Protein AF-A0A016TX96-F1 (afdb_monomer_lite)

Radius of gyration: 22.24 Å; chains: 1; bounding box: 61×43×54 Å

Secondary structure (DSSP, 8-state):
--SSHHHHHHHHHHHHHHHHHHHHHH--S-HHHHHHHHHHHHHHHHHHHHHHHHHHHHHS-HHHHHHHHHHHHHHHHHHHHHHHHHHHHHHHHHTTS-SS--SSGGG--S-SPP---TTSTTSGGGSSS--

Sequence (131 aa):
MNRYGRRIVVASSHLAAAVIFFGLIFSPEDAGVRTALWALGKFAISCSFMSIYVYASEIFPTNIRNLSIGFCEMMSRVGGILAPYVVVLVSLTLRQNTPLQKKNTCCYRISGPPCRFSTTLKIHDNIQNFG

InterPro domains:
  IPR020846 Major facilitator superfamily domain [PS50850] (1-131)
  IPR036259 MFS transporter superfamily [G3DSA:1.20.1250.20] (1-108)
  IPR036259 MFS transporter superfamily [SSF103473] (2-90)

pLDDT: mean 74.13, std 19.13, range [36.66, 95.12]

Structure (mmCIF, N/CA/C/O backbone):
data_AF-A0A016TX96-F1
#
_entry.id   AF-A0A016TX96-F1
#
loop_
_atom_site.group_PDB
_atom_site.id
_atom_site.type_symbol
_atom_site.label_atom_id
_atom_site.label_alt_id
_atom_site.label_comp_id
_atom_site.label_asym_id
_atom_site.label_entity_id
_atom_site.label_seq_id
_atom_site.pdbx_PDB_ins_code
_atom_site.Cartn_x
_atom_site.Cartn_y
_atom_site.Cartn_z
_atom_site.occupancy
_atom_site.B_iso_or_equiv
_atom_site.auth_seq_id
_atom_site.auth_comp_id
_atom_site.auth_asym_id
_atom_site.auth_atom_id
_atom_site.pdbx_PDB_model_num
ATOM 1 N N . MET A 1 1 ? -18.441 19.795 17.788 1.00 40.94 1 MET A N 1
ATOM 2 C CA . MET A 1 1 ? -17.600 20.286 16.673 1.00 40.94 1 MET A CA 1
ATOM 3 C C . MET A 1 1 ? -16.604 19.262 16.095 1.00 40.94 1 MET A C 1
ATOM 5 O O . MET A 1 1 ? -15.793 19.661 15.284 1.00 40.94 1 MET A O 1
ATOM 9 N N . ASN A 1 2 ? -16.681 17.952 16.408 1.00 49.22 2 ASN A N 1
ATOM 10 C CA . ASN A 1 2 ? -15.630 16.970 16.058 1.00 49.22 2 ASN A CA 1
ATOM 11 C C . ASN A 1 2 ? -16.169 15.585 15.615 1.00 49.22 2 ASN A C 1
ATOM 13 O O . ASN A 1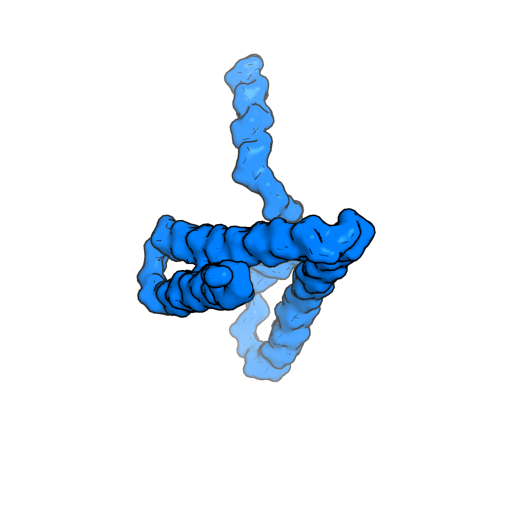 2 ? -15.664 14.560 16.059 1.00 49.22 2 ASN A O 1
ATOM 17 N N . ARG A 1 3 ? -17.213 15.504 14.773 1.00 54.47 3 ARG A N 1
ATOM 18 C CA . ARG A 1 3 ? -17.699 14.196 14.255 1.00 54.47 3 ARG A CA 1
ATOM 19 C C . ARG A 1 3 ? -17.232 13.851 12.838 1.00 54.47 3 ARG A C 1
ATOM 21 O O . ARG A 1 3 ? -17.121 12.674 12.518 1.00 54.47 3 ARG A O 1
ATOM 28 N N . TYR A 1 4 ? -16.900 14.850 12.019 1.00 55.09 4 TYR A N 1
ATOM 29 C CA . TYR A 1 4 ? -16.599 14.651 10.594 1.00 55.09 4 TYR A CA 1
ATOM 30 C C . TYR A 1 4 ? -15.102 14.642 10.242 1.00 55.09 4 TYR A C 1
ATOM 32 O O . TYR A 1 4 ? -14.736 14.135 9.188 1.00 55.09 4 TYR A O 1
ATOM 40 N N . GLY A 1 5 ? -14.214 15.093 11.137 1.00 64.88 5 GLY A N 1
ATOM 41 C CA . GLY A 1 5 ? -12.772 15.152 10.854 1.00 64.88 5 GLY A CA 1
ATOM 42 C C . GLY A 1 5 ? -12.087 13.785 10.721 1.00 64.88 5 GLY A C 1
ATOM 43 O O . GLY A 1 5 ? -11.160 13.633 9.935 1.00 64.88 5 GLY A O 1
ATOM 44 N N . ARG A 1 6 ? -12.551 12.750 11.436 1.00 70.38 6 ARG A N 1
ATOM 45 C CA . ARG A 1 6 ? -11.803 11.479 11.546 1.00 70.38 6 ARG A CA 1
ATOM 46 C C . ARG A 1 6 ? -11.827 10.638 10.264 1.00 70.38 6 ARG A C 1
ATOM 48 O O . ARG A 1 6 ? -10.819 10.040 9.909 1.00 70.38 6 ARG A O 1
ATOM 55 N N . ARG A 1 7 ? -12.943 10.655 9.522 1.00 76.12 7 ARG A N 1
ATOM 56 C CA . ARG A 1 7 ? -13.050 10.005 8.200 1.00 76.12 7 ARG A CA 1
ATOM 57 C C . ARG A 1 7 ? -12.240 10.743 7.131 1.00 76.12 7 ARG A C 1
ATOM 59 O O . ARG A 1 7 ? -11.688 10.103 6.245 1.00 76.12 7 ARG A O 1
ATOM 66 N N . ILE A 1 8 ? -12.126 12.068 7.254 1.00 79.75 8 ILE A N 1
ATOM 67 C CA . ILE A 1 8 ? -11.357 12.907 6.327 1.00 79.75 8 ILE A CA 1
ATOM 68 C C . ILE A 1 8 ? -9.859 12.607 6.438 1.00 79.75 8 ILE A C 1
ATOM 70 O O . ILE A 1 8 ? -9.203 12.550 5.411 1.00 79.75 8 ILE A O 1
ATOM 74 N N . VAL A 1 9 ? -9.330 12.329 7.637 1.00 84.75 9 VAL A N 1
ATOM 75 C CA . VAL A 1 9 ? -7.911 11.948 7.823 1.00 84.75 9 VAL A CA 1
ATOM 76 C C . VAL A 1 9 ? -7.577 10.613 7.139 1.00 84.75 9 VAL A C 1
ATOM 78 O O . VAL A 1 9 ? -6.525 10.456 6.519 1.00 84.75 9 VAL A O 1
ATOM 81 N N . VAL A 1 10 ? -8.489 9.642 7.207 1.00 87.00 10 VAL A N 1
ATOM 82 C CA . VAL A 1 10 ? -8.322 8.345 6.529 1.00 87.00 10 VAL A CA 1
ATOM 83 C C . VAL A 1 10 ? -8.437 8.503 5.010 1.00 87.00 10 VAL A C 1
ATOM 85 O O . VAL A 1 10 ? -7.632 7.953 4.262 1.00 87.00 10 VAL A O 1
ATOM 88 N N . ALA A 1 11 ? -9.404 9.297 4.544 1.00 88.94 11 ALA A N 1
ATOM 89 C CA . ALA A 1 11 ? -9.574 9.574 3.121 1.00 88.94 11 ALA A CA 1
ATOM 90 C C . ALA A 1 11 ? -8.387 10.362 2.542 1.00 88.94 11 ALA A C 1
ATOM 92 O O . ALA A 1 11 ? -7.879 10.011 1.480 1.00 88.94 11 ALA A O 1
ATOM 93 N N . SER A 1 12 ? -7.898 11.386 3.246 1.00 90.31 12 SER A N 1
ATOM 94 C CA . SER A 1 12 ? -6.780 12.213 2.786 1.00 90.31 12 SER A CA 1
ATOM 95 C C . SER A 1 12 ? -5.472 11.429 2.724 1.00 90.31 12 SER A C 1
ATOM 97 O O . SER A 1 12 ? -4.721 11.589 1.766 1.00 90.31 12 SER A O 1
ATOM 99 N N . SER A 1 13 ? -5.217 10.535 3.683 1.00 89.31 13 SER A N 1
ATOM 100 C CA . SER A 1 13 ? -4.030 9.669 3.660 1.00 89.31 13 SER A CA 1
ATOM 101 C C . SER A 1 13 ? -4.064 8.653 2.513 1.00 89.31 13 SER A C 1
ATOM 103 O O . SER A 1 13 ? -3.032 8.422 1.884 1.00 89.31 13 SER A O 1
ATOM 105 N N . HIS A 1 14 ? -5.237 8.111 2.165 1.00 90.00 14 HIS A N 1
ATOM 106 C CA . HIS A 1 14 ? -5.390 7.261 0.978 1.00 90.00 14 HIS A CA 1
ATOM 107 C C . HIS A 1 14 ? -5.225 8.036 -0.331 1.00 90.00 14 HIS A C 1
ATOM 109 O O . HIS A 1 14 ? -4.567 7.544 -1.247 1.00 90.00 14 HIS A O 1
ATOM 115 N N . LEU A 1 15 ? -5.772 9.251 -0.420 1.00 94.06 15 LEU A N 1
ATOM 116 C CA . LEU A 1 15 ? -5.575 10.113 -1.588 1.00 94.06 15 LEU A CA 1
ATOM 117 C C . LEU A 1 15 ? -4.101 10.498 -1.750 1.00 94.06 15 LEU A C 1
ATOM 119 O O . LEU A 1 15 ? -3.567 10.406 -2.851 1.00 94.06 15 LEU A O 1
ATOM 123 N N . ALA A 1 16 ? -3.415 10.845 -0.659 1.00 92.44 16 ALA A N 1
ATOM 124 C CA . ALA A 1 16 ? -1.981 11.119 -0.680 1.00 92.44 16 ALA A CA 1
ATOM 125 C C . ALA A 1 16 ? -1.175 9.892 -1.137 1.00 92.44 16 ALA A C 1
ATOM 127 O O . ALA A 1 16 ? -0.302 10.019 -1.993 1.00 92.44 16 ALA A O 1
ATOM 128 N N . ALA A 1 17 ? -1.502 8.695 -0.636 1.00 93.25 17 ALA A N 1
ATOM 129 C CA . ALA A 1 17 ? -0.877 7.456 -1.096 1.00 93.25 17 ALA A CA 1
ATOM 130 C C . ALA A 1 17 ? -1.115 7.226 -2.599 1.00 93.25 17 ALA A C 1
ATOM 132 O O . ALA A 1 17 ? -0.165 6.933 -3.324 1.00 93.25 17 ALA A O 1
ATOM 133 N N . ALA A 1 18 ? -2.347 7.413 -3.082 1.00 93.56 18 ALA A N 1
ATOM 134 C CA . ALA A 1 18 ? -2.684 7.273 -4.498 1.00 93.56 18 ALA A CA 1
ATOM 135 C C . ALA A 1 18 ? -1.870 8.231 -5.378 1.00 93.56 18 ALA A C 1
ATOM 137 O O . ALA A 1 18 ? -1.330 7.807 -6.396 1.00 93.56 18 ALA A O 1
ATOM 138 N N . VAL A 1 19 ? -1.707 9.489 -4.958 1.00 93.69 19 VAL A N 1
ATOM 139 C CA . VAL A 1 19 ? -0.885 10.478 -5.673 1.00 93.69 19 VAL A CA 1
ATOM 140 C C . VAL A 1 19 ? 0.591 10.064 -5.704 1.00 93.69 19 VAL A C 1
ATOM 142 O O . VAL A 1 19 ? 1.218 10.145 -6.758 1.00 93.69 19 VAL A O 1
ATOM 145 N N . ILE A 1 20 ? 1.143 9.559 -4.595 1.00 91.69 20 ILE A N 1
ATOM 146 C CA . ILE A 1 20 ? 2.538 9.084 -4.534 1.00 91.69 20 ILE A CA 1
ATOM 147 C C . ILE A 1 20 ? 2.755 7.879 -5.464 1.00 91.69 20 ILE A C 1
ATOM 149 O O . ILE A 1 20 ? 3.737 7.841 -6.208 1.00 91.69 20 ILE A O 1
ATOM 153 N N . PHE A 1 21 ? 1.836 6.907 -5.467 1.00 90.19 21 PHE A N 1
ATOM 154 C CA . PHE A 1 21 ? 1.917 5.750 -6.368 1.00 90.19 21 PHE A CA 1
ATOM 155 C C . PHE A 1 21 ? 1.689 6.122 -7.832 1.00 90.19 21 PHE A C 1
ATOM 157 O O . PHE A 1 21 ? 2.326 5.545 -8.710 1.00 90.19 21 PHE A O 1
ATOM 164 N N . PHE A 1 22 ? 0.833 7.103 -8.109 1.00 92.69 22 PHE A N 1
ATOM 165 C CA . PHE A 1 22 ? 0.669 7.629 -9.458 1.00 92.69 22 PHE A CA 1
ATOM 166 C C . PHE A 1 22 ? 1.953 8.320 -9.938 1.00 92.69 22 PHE A C 1
ATOM 168 O O . PHE A 1 22 ? 2.394 8.091 -11.061 1.00 92.69 22 PHE A O 1
ATOM 175 N N . GLY A 1 23 ? 2.627 9.070 -9.060 1.00 87.44 23 GLY A N 1
ATOM 176 C CA . GLY A 1 23 ? 3.937 9.665 -9.337 1.00 87.44 23 GLY A CA 1
ATOM 177 C C . GLY A 1 23 ? 5.042 8.639 -9.620 1.00 87.44 23 GLY A C 1
ATOM 178 O O . GLY A 1 23 ? 5.914 8.899 -10.445 1.00 87.44 23 GLY A O 1
ATOM 179 N N . LEU A 1 24 ? 4.980 7.443 -9.019 1.00 87.19 24 LEU A N 1
ATOM 180 C CA . LEU A 1 24 ? 5.925 6.354 -9.3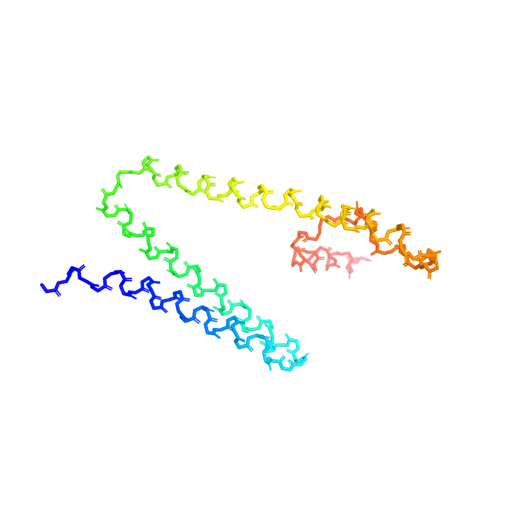11 1.00 87.19 24 LEU A CA 1
ATOM 181 C C . LEU A 1 24 ? 5.870 5.869 -10.767 1.00 87.19 24 LEU A C 1
ATOM 183 O O . LEU A 1 24 ? 6.882 5.375 -11.258 1.00 87.19 24 LEU A O 1
ATOM 187 N N . ILE A 1 25 ? 4.731 6.013 -11.456 1.00 87.88 25 ILE A N 1
ATOM 188 C CA . ILE A 1 25 ? 4.586 5.634 -12.873 1.00 87.88 25 ILE A CA 1
ATOM 189 C C . ILE A 1 25 ? 5.378 6.587 -13.779 1.00 87.88 25 ILE A C 1
ATOM 191 O O . ILE A 1 25 ? 5.918 6.160 -14.795 1.00 87.88 25 ILE A O 1
ATOM 195 N N . PHE A 1 26 ? 5.479 7.863 -13.398 1.00 85.88 26 PHE A N 1
ATOM 196 C CA . PHE A 1 26 ? 6.170 8.899 -14.170 1.00 85.88 26 PHE A CA 1
ATOM 197 C C . PHE A 1 26 ? 7.648 9.078 -13.785 1.00 85.88 26 PHE A C 1
ATOM 199 O O . PHE A 1 26 ? 8.349 9.860 -14.423 1.00 85.88 26 PHE A O 1
ATOM 206 N N . SER A 1 27 ? 8.135 8.395 -12.741 1.00 81.50 27 SER A N 1
ATOM 207 C CA . SER A 1 27 ? 9.488 8.621 -12.219 1.00 81.50 27 SER A CA 1
ATOM 208 C C . SER A 1 27 ? 10.568 7.983 -13.111 1.00 81.50 27 SER A C 1
ATOM 210 O O . SER A 1 27 ? 10.470 6.787 -13.399 1.00 81.50 27 SER A O 1
ATOM 212 N N . PRO A 1 28 ? 11.638 8.724 -13.474 1.00 73.31 28 PRO A N 1
ATOM 213 C CA . PRO A 1 28 ? 12.786 8.186 -14.208 1.00 73.31 28 PRO A CA 1
ATOM 214 C C . PRO A 1 28 ? 13.608 7.187 -13.370 1.00 73.31 28 PRO A C 1
ATOM 216 O O . PRO A 1 28 ? 13.383 7.016 -12.170 1.00 73.31 28 PRO A O 1
ATOM 219 N N . GLU A 1 29 ? 14.541 6.496 -14.036 1.00 74.94 29 GLU A N 1
ATOM 220 C CA . GLU A 1 29 ? 15.227 5.252 -13.628 1.00 74.94 29 GLU A CA 1
ATOM 221 C C . GLU A 1 29 ? 16.130 5.338 -12.376 1.00 74.94 29 GLU A C 1
ATOM 223 O O . GLU A 1 29 ? 16.786 4.361 -12.012 1.00 74.94 29 GLU A O 1
ATOM 228 N N . ASP A 1 30 ? 16.120 6.462 -11.661 1.00 83.56 30 ASP A N 1
ATOM 229 C CA . ASP A 1 30 ? 16.897 6.662 -10.442 1.00 83.56 30 ASP A CA 1
ATOM 230 C C . ASP A 1 30 ? 16.414 5.731 -9.321 1.00 83.56 30 ASP A C 1
ATOM 232 O O . ASP A 1 30 ? 15.372 5.933 -8.683 1.00 83.56 30 ASP A O 1
ATOM 236 N N . ALA A 1 31 ? 17.207 4.692 -9.049 1.00 82.12 31 ALA A N 1
ATOM 237 C CA . ALA A 1 31 ? 16.889 3.663 -8.060 1.00 82.12 31 ALA A CA 1
ATOM 238 C C . ALA A 1 31 ? 16.636 4.241 -6.654 1.00 82.12 31 ALA A C 1
ATOM 240 O O . ALA A 1 31 ? 15.756 3.759 -5.933 1.00 82.12 31 ALA A O 1
ATOM 241 N N . GLY A 1 32 ? 17.365 5.298 -6.273 1.00 87.69 32 GLY A N 1
ATOM 242 C CA . GLY A 1 32 ? 17.192 5.976 -4.985 1.00 87.69 32 GLY A CA 1
ATOM 243 C C . GLY A 1 32 ? 15.830 6.660 -4.859 1.00 87.69 32 GLY A C 1
ATOM 244 O O . GLY A 1 32 ? 15.124 6.460 -3.870 1.00 87.69 32 GLY A O 1
ATOM 245 N N . VAL A 1 33 ? 15.421 7.399 -5.893 1.00 85.44 33 VAL A N 1
ATOM 246 C CA . VAL A 1 33 ? 14.154 8.146 -5.921 1.00 85.44 33 VAL A CA 1
ATOM 247 C C . VAL A 1 33 ? 12.969 7.184 -5.942 1.00 85.44 33 VAL A C 1
ATOM 249 O O . VAL A 1 33 ? 12.050 7.314 -5.133 1.00 85.44 33 VAL A O 1
ATOM 252 N N . ARG A 1 34 ? 13.025 6.142 -6.779 1.00 86.31 34 ARG A N 1
ATOM 253 C CA . ARG A 1 34 ? 11.971 5.115 -6.855 1.00 86.31 34 ARG A CA 1
ATOM 254 C C . ARG A 1 34 ? 11.780 4.385 -5.525 1.00 86.31 34 ARG A C 1
ATOM 256 O O . ARG A 1 34 ? 10.645 4.174 -5.097 1.00 86.31 34 ARG A O 1
ATOM 263 N N . THR A 1 35 ? 12.873 4.039 -4.846 1.00 89.38 35 THR A N 1
ATOM 264 C CA . THR A 1 35 ? 12.812 3.369 -3.537 1.00 89.38 35 THR A CA 1
ATOM 265 C C . THR A 1 35 ? 12.244 4.294 -2.462 1.00 89.38 35 THR A C 1
ATOM 267 O O . THR A 1 35 ? 11.402 3.865 -1.671 1.00 89.38 35 THR A O 1
ATOM 270 N N . ALA A 1 36 ? 12.645 5.569 -2.455 1.00 90.00 36 ALA A N 1
ATOM 271 C CA . ALA A 1 36 ? 12.136 6.562 -1.514 1.00 90.00 36 ALA A CA 1
ATOM 272 C C . ALA A 1 36 ? 10.630 6.818 -1.700 1.00 90.00 36 ALA A C 1
ATOM 274 O O . ALA A 1 36 ? 9.880 6.771 -0.724 1.00 90.00 36 ALA A O 1
ATOM 275 N N . LEU A 1 37 ? 10.164 7.010 -2.940 1.00 88.75 37 LEU A N 1
ATOM 276 C CA . LEU A 1 37 ? 8.737 7.188 -3.236 1.00 88.75 37 LEU A CA 1
ATOM 277 C C . LEU A 1 37 ? 7.921 5.943 -2.863 1.00 88.75 37 LEU A C 1
ATOM 279 O O . LEU A 1 37 ? 6.842 6.058 -2.281 1.00 88.75 37 LEU A O 1
ATOM 283 N N . TRP A 1 38 ? 8.439 4.745 -3.145 1.00 89.50 38 TRP A N 1
ATOM 284 C CA . TRP A 1 38 ? 7.785 3.496 -2.751 1.00 89.50 38 TRP A CA 1
ATOM 285 C C . TRP A 1 38 ? 7.667 3.352 -1.230 1.00 89.50 38 TRP A C 1
ATOM 287 O O . TRP A 1 38 ? 6.603 2.988 -0.719 1.00 89.50 38 TRP A O 1
ATOM 297 N N . ALA A 1 39 ? 8.734 3.676 -0.497 1.00 92.69 39 ALA A N 1
ATOM 298 C CA . ALA A 1 39 ? 8.726 3.662 0.961 1.00 92.69 39 ALA A CA 1
ATOM 299 C C . ALA A 1 39 ? 7.730 4.688 1.525 1.00 92.69 39 ALA A C 1
ATOM 301 O O . ALA A 1 39 ? 6.980 4.366 2.449 1.00 92.69 39 ALA A O 1
ATOM 302 N N . LEU A 1 40 ? 7.658 5.882 0.928 1.00 92.69 40 LEU A N 1
ATOM 303 C CA . LEU A 1 40 ? 6.724 6.935 1.325 1.00 92.69 40 LEU A CA 1
ATOM 304 C C . LEU A 1 40 ? 5.261 6.522 1.096 1.00 92.69 40 LEU A C 1
ATOM 306 O O . LEU A 1 40 ? 4.424 6.697 1.982 1.00 92.69 40 LEU A O 1
ATOM 310 N N . GLY A 1 41 ? 4.959 5.903 -0.049 1.00 92.69 41 GLY A N 1
ATOM 311 C CA . GLY A 1 41 ? 3.625 5.373 -0.344 1.00 92.69 41 GLY A CA 1
ATOM 312 C C . GLY A 1 41 ? 3.201 4.284 0.647 1.00 92.69 41 GLY A C 1
ATOM 313 O O . GLY A 1 41 ? 2.086 4.313 1.175 1.00 92.69 41 GLY A O 1
ATOM 314 N N . LYS A 1 42 ? 4.109 3.357 0.986 1.00 89.06 42 LYS A N 1
ATOM 315 C CA . LYS A 1 42 ? 3.857 2.345 2.028 1.00 89.06 42 LYS A CA 1
ATOM 316 C C . LYS A 1 42 ? 3.664 2.952 3.417 1.00 89.06 42 LYS A C 1
ATOM 318 O O . LYS A 1 42 ? 2.810 2.482 4.171 1.00 89.06 42 LYS A O 1
ATOM 323 N N . PHE A 1 43 ? 4.429 3.986 3.756 1.00 91.50 43 PHE A N 1
ATOM 324 C CA . PHE A 1 43 ? 4.304 4.679 5.035 1.00 91.50 43 PHE A CA 1
ATOM 325 C C . PHE A 1 43 ? 2.939 5.366 5.179 1.00 91.50 43 PHE A C 1
ATOM 327 O O . PHE A 1 43 ? 2.296 5.227 6.220 1.00 91.50 43 PHE A O 1
ATOM 334 N N . ALA A 1 44 ? 2.454 6.027 4.123 1.00 92.75 44 ALA A N 1
ATOM 335 C CA . ALA A 1 44 ? 1.135 6.661 4.111 1.00 92.75 44 ALA A CA 1
ATOM 336 C C . ALA A 1 44 ? 0.003 5.650 4.376 1.00 92.75 44 ALA A C 1
ATOM 338 O O . ALA A 1 44 ? -0.874 5.900 5.207 1.00 92.75 44 ALA A O 1
ATOM 339 N N . ILE A 1 45 ? 0.068 4.473 3.742 1.00 91.00 45 ILE A N 1
ATOM 340 C CA . ILE A 1 45 ? -0.885 3.379 3.978 1.00 91.00 45 ILE A CA 1
ATOM 341 C C . ILE A 1 45 ? -0.815 2.904 5.439 1.00 91.00 45 ILE A C 1
ATOM 343 O O . ILE A 1 45 ? -1.847 2.798 6.101 1.00 91.00 45 ILE A O 1
ATOM 347 N N . SER A 1 46 ? 0.389 2.672 5.971 1.00 90.88 46 SER A N 1
ATOM 348 C CA . SER A 1 46 ? 0.589 2.243 7.365 1.00 90.88 46 SER A CA 1
ATOM 349 C C . SER A 1 46 ? 0.021 3.249 8.377 1.00 90.88 46 SER A C 1
ATOM 351 O O . SER A 1 46 ? -0.682 2.872 9.317 1.00 90.88 46 SER A O 1
ATOM 353 N N . CYS A 1 47 ? 0.245 4.545 8.147 1.00 90.25 47 CYS A N 1
ATOM 354 C CA . CYS A 1 47 ? -0.294 5.621 8.978 1.00 90.25 47 CYS A CA 1
ATOM 355 C C . CYS A 1 47 ? -1.835 5.640 8.969 1.00 90.25 47 CYS A C 1
ATOM 357 O O . CYS A 1 47 ? -2.474 5.783 10.021 1.00 90.25 47 CYS A O 1
ATOM 359 N N . SER A 1 48 ? -2.448 5.411 7.801 1.00 90.06 48 SER A N 1
ATOM 360 C CA . SER A 1 48 ? -3.902 5.268 7.689 1.00 90.06 48 SER A CA 1
ATOM 361 C C . SER A 1 48 ? -4.414 4.062 8.478 1.00 90.06 48 SER A C 1
ATOM 363 O O . SER A 1 48 ? -5.410 4.183 9.195 1.00 90.06 48 SER A O 1
ATOM 365 N N . PHE A 1 49 ? -3.741 2.910 8.378 1.00 86.94 49 PHE A N 1
ATOM 366 C CA . PHE A 1 49 ? -4.107 1.718 9.147 1.00 86.94 49 PHE A CA 1
ATOM 367 C C . PHE A 1 49 ? -4.019 1.976 10.650 1.00 86.94 49 PHE A C 1
ATOM 369 O O . PHE A 1 49 ? -4.973 1.674 11.361 1.00 86.94 49 PHE A O 1
ATOM 376 N N . MET A 1 50 ? -2.942 2.607 11.127 1.00 88.69 50 MET A N 1
ATOM 377 C CA . MET A 1 50 ? -2.779 2.973 12.538 1.00 88.69 50 MET A CA 1
ATOM 378 C C . MET A 1 50 ? -3.925 3.869 13.029 1.00 88.69 50 MET A C 1
ATOM 380 O O . MET A 1 50 ? -4.496 3.624 14.090 1.00 88.69 50 MET A O 1
ATOM 384 N N . SER A 1 51 ? -4.311 4.868 12.231 1.00 87.75 51 SER A N 1
ATOM 385 C CA . SER A 1 51 ? -5.390 5.804 12.570 1.00 87.75 51 SER A CA 1
ATOM 386 C C . SER A 1 51 ? -6.745 5.102 12.720 1.00 87.75 51 SER A C 1
ATOM 388 O O . SER A 1 51 ? -7.475 5.347 13.682 1.00 87.75 51 SER A O 1
ATOM 390 N N . ILE A 1 52 ? -7.067 4.186 11.799 1.00 85.94 52 ILE A N 1
ATOM 391 C CA . ILE A 1 52 ? -8.275 3.349 11.884 1.00 85.94 52 ILE A CA 1
ATOM 392 C C . ILE A 1 52 ? -8.200 2.434 13.107 1.00 85.94 52 ILE A C 1
ATOM 394 O O . ILE A 1 52 ? -9.207 2.197 13.765 1.00 85.94 52 ILE A O 1
ATOM 398 N N . TYR A 1 53 ? -7.012 1.932 13.431 1.00 84.25 53 TYR A N 1
ATOM 399 C CA . TYR A 1 53 ? -6.810 1.002 14.533 1.00 84.25 53 TYR A CA 1
ATOM 400 C C . TYR A 1 53 ? -7.010 1.653 15.904 1.00 84.25 53 TYR A C 1
ATOM 402 O O . TYR A 1 53 ? -7.628 1.052 16.784 1.00 84.25 53 TYR A O 1
ATOM 410 N N . VAL A 1 54 ? -6.550 2.896 16.063 1.00 86.38 54 VAL A N 1
ATOM 411 C CA . VAL A 1 54 ? -6.831 3.724 17.245 1.00 86.38 54 VAL A CA 1
ATOM 412 C C . VAL A 1 54 ? -8.331 3.996 17.345 1.00 86.38 54 VAL A C 1
ATOM 414 O O . VAL A 1 54 ? -8.929 3.766 18.394 1.00 86.38 54 VAL A O 1
ATOM 417 N N . TYR A 1 55 ? -8.969 4.373 16.236 1.00 82.50 55 TYR A N 1
ATOM 418 C CA . TYR A 1 55 ? -10.416 4.590 16.206 1.00 82.50 55 TYR A CA 1
ATOM 419 C C . TYR A 1 55 ? -11.216 3.324 16.552 1.00 82.50 55 TYR A C 1
ATOM 421 O O . TYR A 1 55 ? -12.197 3.378 17.290 1.00 82.50 55 TYR A O 1
ATOM 429 N N . ALA A 1 56 ? -10.774 2.162 16.070 1.00 83.31 56 ALA A N 1
ATOM 430 C CA . ALA A 1 56 ? -11.385 0.886 16.404 1.00 83.31 56 ALA A CA 1
ATOM 431 C C . ALA A 1 56 ? -11.226 0.560 17.896 1.00 83.31 56 ALA A C 1
ATOM 433 O O . ALA A 1 56 ? -12.166 0.051 18.495 1.00 83.31 56 ALA A O 1
ATOM 434 N N . SER A 1 57 ? -10.088 0.890 18.518 1.00 83.31 57 SER A N 1
ATOM 435 C CA . SER A 1 57 ? -9.892 0.677 19.960 1.00 83.31 57 SER A CA 1
ATOM 436 C C . SER A 1 57 ? -10.715 1.609 20.854 1.00 83.31 57 SER A C 1
ATOM 438 O O . SER A 1 57 ? -10.979 1.258 21.997 1.00 83.31 57 SER A O 1
ATOM 440 N N . GLU A 1 58 ? -11.152 2.763 20.343 1.00 84.69 58 GLU A N 1
ATOM 441 C CA . GLU A 1 58 ? -12.056 3.665 21.071 1.00 84.69 58 GLU A CA 1
ATOM 442 C C . GLU A 1 58 ? -13.505 3.141 21.102 1.00 84.69 58 GLU A C 1
ATOM 444 O O . GLU A 1 58 ? -14.276 3.521 21.979 1.00 84.69 58 GLU A O 1
ATOM 449 N N . ILE A 1 59 ? -13.891 2.291 20.140 1.00 81.75 59 ILE A N 1
ATOM 450 C CA . ILE A 1 59 ? -15.286 1.863 19.928 1.00 81.75 59 ILE A CA 1
ATOM 451 C C . ILE A 1 59 ? -15.501 0.378 20.237 1.00 81.75 59 ILE A C 1
ATOM 453 O O . ILE A 1 59 ? -16.588 -0.003 20.667 1.00 81.75 59 ILE A O 1
ATOM 457 N N . PHE A 1 60 ? -14.493 -0.469 20.017 1.00 72.69 60 PHE A N 1
ATOM 458 C CA . PHE A 1 60 ? -14.624 -1.921 20.100 1.00 72.69 60 PHE A CA 1
ATOM 459 C C . PHE A 1 60 ? -13.777 -2.522 21.235 1.00 72.69 60 PHE A C 1
ATOM 461 O O . PHE A 1 60 ? -12.608 -2.158 21.387 1.00 72.69 60 PHE A O 1
ATOM 468 N N . PRO A 1 61 ? -14.310 -3.504 21.993 1.00 75.00 61 PRO A N 1
ATOM 469 C CA . PRO A 1 61 ? -13.529 -4.269 22.964 1.00 75.00 61 PRO A CA 1
ATOM 470 C C . PRO A 1 61 ? -12.427 -5.105 22.282 1.00 75.00 61 PRO A C 1
ATOM 472 O O . PRO A 1 61 ? -12.548 -5.523 21.127 1.00 75.00 61 PRO A O 1
ATOM 475 N N . THR A 1 62 ? -11.349 -5.392 23.020 1.00 80.00 62 THR A N 1
ATOM 476 C CA . THR A 1 62 ? -10.065 -5.975 22.563 1.00 80.00 62 THR A CA 1
ATOM 477 C C . THR A 1 62 ? -10.162 -7.261 21.734 1.00 80.00 62 THR A C 1
ATOM 479 O O . THR A 1 62 ? -9.274 -7.526 20.923 1.00 80.00 62 THR A O 1
ATOM 482 N N . ASN A 1 63 ? -11.233 -8.043 21.886 1.00 78.62 63 ASN A N 1
ATOM 483 C CA . ASN A 1 63 ? -11.410 -9.329 21.204 1.00 78.62 63 ASN A CA 1
ATOM 484 C C . ASN A 1 63 ? -11.584 -9.169 19.676 1.00 78.62 63 ASN A C 1
ATOM 486 O O . ASN A 1 63 ? -10.980 -9.890 18.886 1.00 78.62 63 ASN A O 1
ATOM 490 N N . ILE A 1 64 ? -12.317 -8.141 19.240 1.00 82.75 64 ILE A N 1
ATOM 491 C CA . ILE A 1 64 ? -12.624 -7.904 17.817 1.00 82.75 64 ILE A CA 1
ATOM 492 C C . ILE A 1 64 ? -11.376 -7.415 17.063 1.00 82.75 64 ILE A C 1
ATOM 494 O O . ILE A 1 64 ? -11.133 -7.779 15.914 1.00 82.75 64 ILE A O 1
ATOM 498 N N . ARG A 1 65 ? -10.532 -6.628 17.737 1.00 83.75 65 ARG A N 1
ATOM 499 C CA . ARG A 1 65 ? -9.303 -6.053 17.176 1.00 83.75 65 ARG A CA 1
ATOM 500 C C . ARG A 1 65 ? -8.288 -7.127 16.757 1.00 83.75 65 ARG A C 1
ATOM 502 O O . ARG A 1 65 ? -7.691 -7.016 15.687 1.00 83.75 65 ARG A O 1
ATOM 509 N N . ASN A 1 66 ? -8.124 -8.177 17.565 1.00 86.81 66 ASN A N 1
ATOM 510 C CA . ASN A 1 66 ? -7.170 -9.255 17.288 1.00 86.81 66 ASN A CA 1
ATOM 511 C C . ASN A 1 66 ? -7.614 -10.136 16.108 1.00 86.81 66 ASN A C 1
ATOM 513 O O . ASN A 1 66 ? -6.790 -10.554 15.295 1.00 86.81 66 ASN A O 1
ATOM 517 N N . LEU A 1 67 ? -8.926 -10.357 15.979 1.00 90.12 67 LEU A N 1
ATOM 518 C CA . LEU A 1 67 ? -9.512 -11.071 14.846 1.00 90.12 67 LEU A CA 1
ATOM 519 C C . LEU A 1 67 ? -9.301 -10.301 13.537 1.00 90.12 67 LEU A C 1
ATOM 521 O O . LEU A 1 67 ? -8.859 -10.895 12.558 1.00 90.12 67 LEU A O 1
ATOM 525 N N . SER A 1 68 ? -9.535 -8.984 13.522 1.00 87.19 68 SER A N 1
ATOM 526 C CA . SER A 1 68 ? -9.374 -8.150 12.320 1.00 87.19 68 SER A CA 1
ATOM 527 C C . SER A 1 68 ? -7.952 -8.173 11.752 1.00 87.19 68 SER A C 1
ATOM 529 O O . SER A 1 68 ? -7.783 -8.341 10.544 1.00 87.19 68 SER A O 1
ATOM 531 N N . ILE A 1 69 ? -6.922 -8.046 12.602 1.00 87.50 69 ILE A N 1
ATOM 532 C CA . ILE A 1 69 ? -5.527 -8.180 12.142 1.00 87.50 69 ILE A CA 1
ATOM 533 C C . ILE A 1 69 ? -5.259 -9.591 11.628 1.00 87.50 69 ILE A C 1
ATOM 535 O O . ILE A 1 69 ? -4.667 -9.738 10.559 1.00 87.50 69 ILE A O 1
ATOM 539 N N . GLY A 1 70 ? -5.710 -10.618 12.356 1.00 90.25 70 GLY A N 1
ATOM 540 C CA . GLY A 1 70 ? -5.544 -12.008 11.937 1.00 90.25 70 GLY A CA 1
ATOM 541 C C . GLY A 1 70 ? -6.148 -12.263 10.555 1.00 90.25 70 GLY A C 1
ATOM 542 O O . GLY A 1 70 ? -5.477 -12.808 9.684 1.00 90.25 70 GLY A O 1
ATOM 543 N N . PHE A 1 71 ? -7.373 -11.795 10.314 1.00 92.19 71 PHE A N 1
ATOM 544 C CA . PHE A 1 71 ? -8.038 -11.901 9.014 1.00 92.19 71 PHE A CA 1
ATOM 545 C C . PHE A 1 71 ? -7.290 -11.160 7.901 1.00 92.19 71 PHE A C 1
ATOM 547 O O . PHE A 1 71 ? -7.124 -11.710 6.812 1.00 92.19 71 PHE A O 1
ATOM 554 N N . CYS A 1 72 ? -6.805 -9.944 8.163 1.00 88.56 72 CYS A N 1
ATOM 555 C CA . CYS A 1 72 ? -6.044 -9.175 7.178 1.00 88.56 72 CYS A CA 1
ATOM 556 C C . CYS A 1 72 ? -4.747 -9.897 6.768 1.00 88.56 72 CYS A C 1
ATOM 558 O O . CYS A 1 72 ? -4.426 -9.982 5.581 1.00 88.56 72 CYS A O 1
ATOM 560 N N . GLU A 1 73 ? -4.034 -10.480 7.734 1.00 89.12 73 GLU A N 1
ATOM 561 C CA . GLU A 1 73 ? -2.829 -11.281 7.488 1.00 89.12 73 GLU A CA 1
ATOM 562 C C . GLU A 1 73 ? -3.132 -12.570 6.718 1.00 89.12 73 GLU A C 1
ATOM 564 O O . GLU A 1 73 ? -2.403 -12.919 5.787 1.00 89.12 73 GLU A O 1
ATOM 569 N N . MET A 1 74 ? -4.228 -13.260 7.045 1.00 95.00 74 MET A N 1
ATOM 570 C CA . MET A 1 74 ? -4.653 -14.443 6.289 1.00 95.00 74 MET A CA 1
ATOM 571 C C . MET A 1 74 ? -4.904 -14.093 4.817 1.00 95.00 74 MET A C 1
ATOM 573 O O . MET A 1 74 ? -4.413 -14.795 3.934 1.00 95.00 74 MET A O 1
ATOM 577 N N . MET A 1 75 ? -5.580 -12.974 4.539 1.00 92.44 75 MET A N 1
ATOM 578 C CA . MET A 1 75 ? -5.818 -12.515 3.164 1.00 92.44 75 MET A CA 1
ATOM 579 C C . MET A 1 75 ? -4.519 -12.133 2.440 1.00 92.44 75 MET A C 1
ATOM 581 O O . MET A 1 75 ? -4.332 -12.494 1.277 1.00 92.44 75 MET A O 1
ATOM 585 N N . SER A 1 76 ? -3.582 -11.482 3.134 1.00 89.12 76 SER A N 1
ATOM 586 C CA . SER A 1 76 ? -2.244 -11.180 2.601 1.00 89.12 76 SER A CA 1
ATOM 587 C C . SER A 1 76 ? -1.482 -12.455 2.209 1.00 89.12 76 SER A C 1
ATOM 589 O O . SER A 1 76 ? -0.921 -12.552 1.113 1.00 89.12 76 SER A O 1
ATOM 591 N N . ARG A 1 77 ? -1.528 -13.488 3.063 1.00 90.62 77 ARG A N 1
ATOM 592 C CA . ARG A 1 77 ? -0.907 -14.793 2.791 1.00 90.62 77 ARG A CA 1
ATOM 593 C C . ARG A 1 77 ? -1.541 -15.511 1.608 1.00 90.62 77 ARG A C 1
ATOM 595 O O . ARG A 1 77 ? -0.805 -16.070 0.800 1.00 90.62 77 ARG A O 1
ATOM 602 N N . VAL A 1 78 ? -2.868 -15.475 1.475 1.00 95.12 78 VAL A N 1
ATOM 603 C CA . VAL A 1 78 ? -3.562 -16.049 0.310 1.00 95.12 78 VAL A CA 1
ATOM 604 C C . VAL A 1 78 ? -3.063 -15.397 -0.980 1.00 95.12 78 VAL A C 1
ATOM 606 O O . VAL A 1 78 ? -2.721 -16.109 -1.921 1.00 95.12 78 VAL A O 1
ATOM 609 N N . GLY A 1 79 ? -2.904 -14.070 -1.005 1.00 88.25 79 GLY A N 1
ATOM 610 C CA . GLY A 1 79 ? -2.303 -13.370 -2.146 1.00 88.25 79 GLY A CA 1
ATOM 611 C C . GLY A 1 79 ? -0.875 -13.837 -2.460 1.00 88.25 79 GLY A C 1
ATOM 612 O O . GLY A 1 79 ? -0.544 -14.092 -3.618 1.00 88.25 79 GLY A O 1
ATOM 613 N N . GLY A 1 80 ? -0.044 -14.024 -1.429 1.00 90.44 80 GLY A N 1
ATOM 614 C CA . GLY A 1 80 ? 1.315 -14.554 -1.580 1.00 90.44 80 GLY A CA 1
ATOM 615 C C . GLY A 1 80 ? 1.366 -15.994 -2.103 1.00 90.44 80 GLY A C 1
ATOM 616 O O . GLY A 1 80 ? 2.233 -16.316 -2.913 1.00 90.44 80 GLY A O 1
ATOM 617 N N . ILE A 1 81 ? 0.421 -16.846 -1.690 1.00 92.94 81 ILE A N 1
ATOM 618 C CA . ILE A 1 81 ? 0.292 -18.222 -2.191 1.00 92.94 81 ILE A CA 1
ATOM 619 C C . ILE A 1 81 ? -0.151 -18.213 -3.653 1.00 92.94 81 ILE A C 1
ATOM 621 O O . ILE A 1 81 ? 0.402 -18.975 -4.437 1.00 92.94 81 ILE A O 1
ATOM 625 N N . LEU A 1 82 ? -1.101 -17.351 -4.033 1.00 92.44 82 LEU A N 1
ATOM 626 C CA . LEU A 1 82 ? -1.623 -17.248 -5.402 1.00 92.44 82 LEU A CA 1
ATOM 627 C C . LEU A 1 82 ? -0.597 -16.693 -6.408 1.00 92.44 82 LEU A C 1
ATOM 629 O O . LEU A 1 82 ? -0.650 -17.051 -7.585 1.00 92.44 82 LEU A O 1
ATOM 633 N N . ALA A 1 83 ? 0.358 -15.869 -5.967 1.00 87.25 83 ALA A N 1
ATOM 634 C CA . ALA A 1 83 ? 1.356 -15.228 -6.830 1.00 87.25 83 ALA A CA 1
ATOM 635 C C . ALA A 1 83 ? 2.128 -16.194 -7.767 1.00 87.25 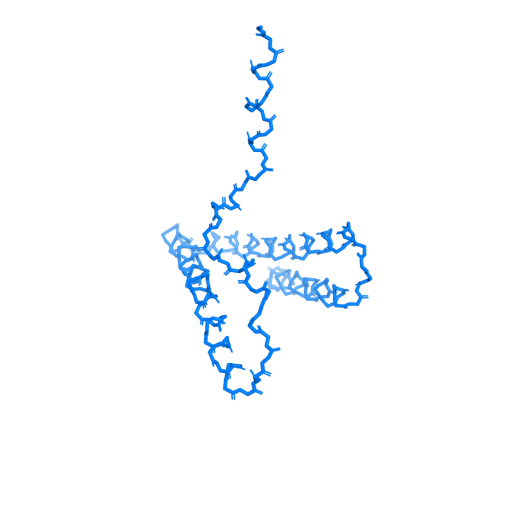83 ALA A C 1
ATOM 637 O O . ALA A 1 83 ? 2.110 -15.973 -8.981 1.00 87.25 83 ALA A O 1
ATOM 638 N N . PRO A 1 84 ? 2.770 -17.281 -7.287 1.00 88.44 84 PRO A N 1
ATOM 639 C CA . PRO A 1 84 ? 3.448 -18.233 -8.167 1.00 88.44 84 PRO A CA 1
ATOM 640 C C . PRO A 1 84 ? 2.488 -19.002 -9.089 1.00 88.44 84 PRO A C 1
ATOM 642 O O . PRO A 1 84 ? 2.879 -19.327 -10.209 1.00 88.44 84 PRO A O 1
ATOM 645 N N . TYR A 1 85 ? 1.237 -19.262 -8.679 1.00 88.44 85 TYR A N 1
ATOM 646 C CA . TYR A 1 85 ? 0.265 -19.961 -9.534 1.00 88.44 85 TYR A CA 1
ATOM 647 C C . TYR A 1 85 ? -0.072 -19.150 -10.784 1.00 88.44 85 TYR A C 1
ATOM 649 O O . TYR A 1 85 ? -0.098 -19.706 -11.881 1.00 88.44 85 TYR A O 1
ATOM 657 N N . VAL A 1 86 ? -0.267 -17.835 -10.647 1.00 87.88 86 VAL A N 1
ATOM 658 C CA . VAL A 1 86 ? -0.543 -16.955 -11.794 1.00 87.88 86 VAL A CA 1
ATOM 659 C C . VAL A 1 86 ? 0.637 -16.947 -12.771 1.00 87.88 86 VAL A C 1
ATOM 661 O O . VAL A 1 86 ? 0.432 -17.072 -13.977 1.00 87.88 86 VAL A O 1
ATOM 664 N N . VAL A 1 87 ? 1.876 -16.882 -12.270 1.00 84.88 87 VAL A N 1
ATOM 665 C CA . VAL A 1 87 ? 3.088 -16.926 -13.111 1.00 84.88 87 VAL A CA 1
ATOM 666 C C . VAL A 1 87 ? 3.190 -18.246 -13.876 1.00 84.88 87 VAL A C 1
ATOM 668 O O . VAL A 1 87 ? 3.504 -18.244 -15.069 1.00 84.88 87 VAL A O 1
ATOM 671 N N . VAL A 1 88 ? 2.898 -19.374 -13.224 1.00 86.38 88 VAL A N 1
ATOM 672 C CA . VAL A 1 88 ? 2.908 -20.696 -13.868 1.00 86.38 88 VAL A CA 1
ATOM 673 C C . VAL A 1 88 ? 1.825 -20.790 -14.943 1.00 86.38 88 VAL A C 1
ATOM 675 O O . VAL A 1 88 ? 2.123 -21.219 -16.056 1.00 86.38 88 VAL A O 1
ATOM 678 N N . LEU A 1 89 ? 0.601 -20.339 -14.660 1.00 85.25 89 LEU A N 1
ATOM 679 C CA . LEU A 1 89 ? -0.500 -20.356 -15.628 1.00 85.25 89 LEU A CA 1
ATOM 680 C C . LEU A 1 89 ? -0.197 -19.492 -16.859 1.00 85.25 89 LEU A C 1
ATOM 682 O O . LEU A 1 89 ? -0.343 -19.961 -17.986 1.00 85.25 89 LEU A O 1
ATOM 686 N N . VAL A 1 90 ? 0.305 -18.269 -16.663 1.00 84.56 90 VAL A N 1
ATOM 687 C CA . VAL A 1 90 ? 0.732 -17.393 -17.768 1.00 84.56 90 VAL A CA 1
ATOM 688 C C . VAL A 1 90 ? 1.857 -18.045 -18.577 1.00 84.56 90 VAL A C 1
ATOM 690 O O . VAL A 1 90 ? 1.817 -18.044 -19.806 1.00 84.56 90 VAL A O 1
ATOM 693 N N . SER A 1 91 ? 2.828 -18.672 -17.908 1.00 76.50 91 SER A N 1
ATOM 694 C CA . SER A 1 91 ? 3.946 -19.356 -18.573 1.00 76.50 91 SER A CA 1
ATOM 695 C C . SER A 1 91 ? 3.498 -20.549 -19.426 1.00 76.50 91 SER A C 1
ATOM 697 O O . SER A 1 91 ? 4.075 -20.793 -20.487 1.00 76.50 91 SER A O 1
ATOM 699 N N . LEU A 1 92 ? 2.477 -21.296 -18.989 1.00 78.12 92 LEU A N 1
ATOM 700 C CA . LEU A 1 92 ? 1.911 -22.416 -19.750 1.00 78.12 92 LEU A CA 1
ATOM 701 C C . LEU A 1 92 ? 1.125 -21.929 -20.975 1.00 78.12 92 LEU A C 1
ATOM 703 O O . LEU A 1 92 ? 1.295 -22.489 -22.058 1.00 78.12 92 LEU A O 1
ATOM 707 N N . THR A 1 93 ? 0.348 -20.852 -20.837 1.00 74.38 93 THR A N 1
ATOM 708 C CA . THR A 1 93 ? -0.413 -20.249 -21.944 1.00 74.38 93 THR A CA 1
ATOM 709 C C . THR A 1 93 ? 0.501 -19.663 -23.028 1.00 74.38 93 THR A C 1
ATOM 711 O O . THR A 1 93 ? 0.249 -19.854 -24.217 1.00 74.38 9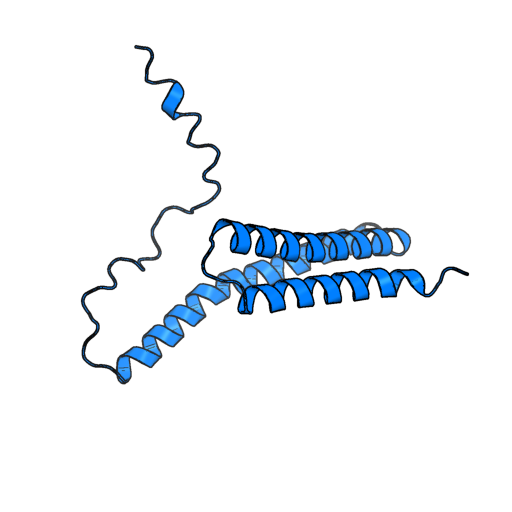3 THR A O 1
ATOM 714 N N . LEU A 1 94 ? 1.612 -19.013 -22.658 1.00 65.25 94 LEU A N 1
ATOM 715 C CA . LEU A 1 94 ? 2.563 -18.453 -23.634 1.00 65.25 94 LEU A CA 1
ATOM 716 C C . LEU A 1 94 ? 3.370 -19.521 -24.400 1.00 65.25 94 LEU A C 1
ATOM 718 O O . LEU A 1 94 ? 3.942 -19.226 -25.451 1.00 65.25 94 LEU A O 1
ATOM 722 N N . ARG A 1 95 ? 3.388 -20.774 -23.924 1.00 57.28 95 ARG A N 1
ATOM 723 C CA . ARG A 1 95 ? 4.159 -21.871 -24.531 1.00 57.28 95 ARG A CA 1
ATOM 724 C C . ARG A 1 95 ? 3.543 -22.429 -25.817 1.00 57.28 95 ARG A C 1
ATOM 726 O O . ARG A 1 95 ? 4.267 -23.046 -26.593 1.00 57.28 95 ARG A O 1
ATOM 733 N N . GLN A 1 96 ? 2.243 -22.238 -26.054 1.00 59.25 96 GLN A N 1
ATOM 734 C CA . GLN A 1 96 ? 1.601 -22.697 -27.295 1.00 59.25 96 GLN A CA 1
ATOM 735 C C . GLN A 1 96 ? 1.778 -21.722 -28.469 1.00 59.25 96 GLN A C 1
ATOM 737 O O . GLN A 1 96 ? 1.637 -22.152 -29.608 1.00 59.25 96 GLN A O 1
ATOM 742 N N . ASN A 1 97 ? 2.136 -20.453 -28.221 1.00 54.47 97 ASN A N 1
ATOM 743 C CA . ASN A 1 97 ? 2.156 -19.409 -29.257 1.00 54.47 97 ASN A CA 1
ATOM 744 C C . ASN A 1 97 ? 3.559 -18.898 -29.646 1.00 54.47 97 ASN A C 1
ATOM 746 O O . ASN A 1 97 ? 3.677 -17.977 -30.445 1.00 54.47 97 ASN A O 1
ATOM 750 N N . THR A 1 98 ? 4.636 -19.477 -29.100 1.00 48.66 98 THR A N 1
ATOM 751 C CA . THR A 1 98 ? 6.016 -19.151 -29.507 1.00 48.66 98 THR A CA 1
ATOM 752 C C . THR A 1 98 ? 6.910 -20.398 -29.551 1.00 48.66 98 THR A C 1
ATOM 754 O O . THR A 1 98 ? 7.329 -20.901 -28.505 1.00 48.66 98 THR A O 1
ATOM 757 N N . PRO A 1 99 ? 7.280 -20.912 -30.741 1.00 48.47 99 PRO A N 1
ATOM 758 C CA . PRO A 1 99 ? 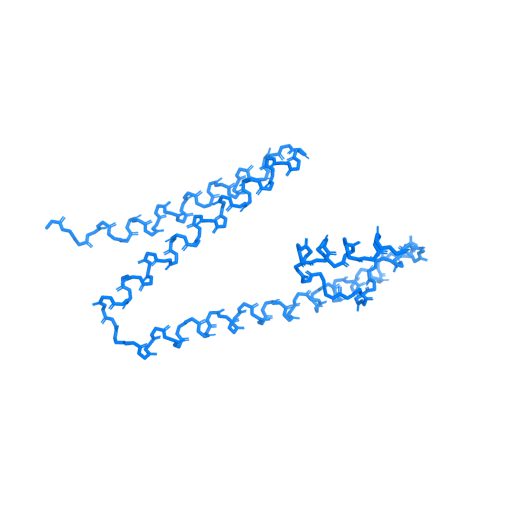8.504 -21.684 -30.864 1.00 48.47 99 PRO A CA 1
ATOM 759 C C . PRO A 1 99 ? 9.676 -20.686 -30.805 1.00 48.47 99 PRO A C 1
ATOM 761 O O . PRO A 1 99 ? 9.680 -19.714 -31.546 1.00 48.47 99 PRO A O 1
ATOM 764 N N . LEU A 1 100 ? 10.673 -20.938 -29.947 1.00 56.62 100 LEU A N 1
ATOM 765 C CA . LEU A 1 100 ? 11.978 -20.238 -29.843 1.00 56.62 100 LEU A CA 1
ATOM 766 C C . LEU A 1 100 ? 12.200 -19.196 -28.719 1.00 56.62 100 LEU A C 1
ATOM 768 O O . LEU A 1 100 ? 12.799 -18.159 -28.963 1.00 56.62 100 LEU A O 1
ATOM 772 N N . GLN A 1 101 ? 11.900 -19.510 -27.452 1.00 51.66 101 GLN A N 1
ATOM 773 C CA . GLN A 1 101 ? 12.691 -18.978 -26.311 1.00 51.66 101 GLN A CA 1
ATOM 774 C C . GLN A 1 101 ? 12.912 -20.033 -25.206 1.00 51.66 101 GLN A C 1
ATOM 776 O O . GLN A 1 101 ? 12.806 -19.775 -24.010 1.00 51.66 101 GLN A O 1
ATOM 781 N N . LYS A 1 102 ? 13.256 -21.269 -25.592 1.00 55.06 102 LYS A N 1
ATOM 782 C CA . LYS A 1 102 ? 13.788 -22.280 -24.662 1.00 55.06 102 LYS A CA 1
ATOM 783 C C . LYS A 1 102 ? 15.313 -22.288 -24.746 1.00 55.06 102 LYS A C 1
ATOM 785 O O . LYS A 1 102 ? 15.867 -23.238 -25.284 1.00 55.06 102 LYS A O 1
ATOM 790 N N . LYS A 1 103 ? 15.992 -21.249 -24.247 1.00 48.50 103 LYS A N 1
ATOM 791 C CA . LYS A 1 103 ? 17.438 -21.351 -23.951 1.00 48.50 103 LYS A CA 1
ATOM 792 C C . LYS A 1 103 ? 17.993 -20.474 -22.821 1.00 48.50 103 LYS A C 1
ATOM 794 O O . LYS A 1 103 ? 19.161 -20.649 -22.502 1.00 48.50 103 LYS A O 1
ATOM 799 N N . ASN A 1 104 ? 17.195 -19.632 -22.145 1.00 45.56 104 ASN A N 1
ATOM 800 C CA . ASN A 1 104 ? 17.751 -18.717 -21.126 1.00 45.56 104 ASN A CA 1
ATOM 801 C C . ASN A 1 104 ? 17.040 -18.760 -19.754 1.00 45.56 104 ASN A C 1
ATOM 803 O O . ASN A 1 104 ? 17.460 -18.081 -18.822 1.00 45.56 104 ASN A O 1
ATOM 807 N N . THR A 1 105 ? 16.001 -19.580 -19.559 1.00 49.81 105 THR A N 1
ATOM 808 C CA . THR A 1 105 ? 15.237 -19.640 -18.290 1.00 49.81 105 THR A CA 1
ATOM 809 C C . THR A 1 105 ? 15.892 -20.530 -17.222 1.00 49.81 105 THR A C 1
ATOM 811 O O . THR A 1 105 ? 15.210 -21.238 -16.484 1.00 49.81 105 THR A O 1
ATOM 814 N N . CYS A 1 106 ? 17.223 -20.490 -17.105 1.00 45.56 106 CYS A N 1
ATOM 815 C CA . CYS A 1 106 ? 17.928 -21.076 -15.958 1.00 45.56 106 CYS A CA 1
ATOM 816 C C . CYS A 1 106 ? 17.979 -20.128 -14.737 1.00 45.56 106 CYS A C 1
ATOM 818 O O . CYS A 1 106 ? 18.576 -20.473 -13.728 1.00 45.56 106 CYS A O 1
ATOM 820 N N . CYS A 1 107 ? 17.305 -18.969 -14.778 1.00 44.03 107 CYS A N 1
ATOM 821 C CA . CYS A 1 107 ? 17.198 -18.039 -13.640 1.00 44.03 107 CYS A CA 1
ATOM 822 C C . CYS A 1 107 ? 15.749 -17.693 -13.251 1.00 44.03 107 CYS A C 1
ATOM 824 O O . CYS A 1 107 ? 15.455 -16.574 -12.848 1.00 44.03 107 CYS A O 1
ATOM 826 N N . TYR A 1 108 ? 14.823 -18.649 -13.348 1.00 47.22 108 TYR A N 1
ATOM 827 C CA . TYR A 1 108 ? 13.549 -18.575 -12.611 1.00 47.22 108 TYR A CA 1
ATOM 828 C C . TYR A 1 108 ? 13.226 -19.914 -11.937 1.00 47.22 108 TYR A C 1
ATOM 830 O O . TYR A 1 108 ? 12.078 -20.343 -11.834 1.00 47.22 108 TYR A O 1
ATOM 838 N N . ARG A 1 109 ? 14.275 -20.622 -11.490 1.00 39.03 109 ARG A N 1
ATOM 839 C CA . ARG A 1 109 ? 14.111 -21.758 -10.589 1.00 39.03 109 ARG A CA 1
ATOM 840 C C . ARG A 1 109 ? 13.822 -21.197 -9.201 1.00 39.03 109 ARG A C 1
ATOM 842 O O . ARG A 1 109 ? 14.684 -20.615 -8.554 1.00 39.03 109 ARG A O 1
ATOM 849 N N . ILE A 1 110 ? 12.578 -21.403 -8.790 1.00 48.69 110 ILE A N 1
ATOM 850 C CA . ILE A 1 110 ? 11.998 -21.233 -7.456 1.00 48.69 110 ILE A CA 1
ATOM 851 C C . ILE A 1 110 ? 12.707 -22.186 -6.468 1.00 48.69 110 ILE A C 1
ATOM 853 O O . ILE A 1 110 ? 12.127 -23.134 -5.956 1.00 48.69 110 ILE A O 1
ATOM 857 N N . SER A 1 111 ? 14.014 -21.998 -6.283 1.00 46.09 111 SER A N 1
ATOM 858 C CA . SER A 1 111 ? 14.844 -22.661 -5.274 1.00 46.09 111 SER A CA 1
ATOM 859 C C . SER A 1 111 ? 16.158 -21.888 -5.092 1.00 46.09 111 SER A C 1
ATOM 861 O O . SER A 1 111 ? 17.244 -22.440 -5.238 1.00 46.09 111 SER A O 1
ATOM 863 N N . GLY A 1 112 ? 16.060 -20.588 -4.816 1.00 37.59 112 GLY A N 1
ATOM 864 C CA . GLY A 1 112 ? 17.066 -19.882 -4.018 1.00 37.59 112 GLY A CA 1
ATOM 865 C C . GLY A 1 112 ? 16.595 -19.873 -2.557 1.00 37.59 112 GLY A C 1
ATOM 866 O O . GLY A 1 112 ? 15.378 -19.900 -2.339 1.00 37.59 112 GLY A O 1
ATOM 867 N N . PRO A 1 113 ? 17.494 -19.870 -1.553 1.00 41.47 113 PRO A N 1
ATOM 868 C CA . PRO A 1 113 ? 17.080 -19.759 -0.157 1.00 41.47 113 PRO A CA 1
ATOM 869 C C . PRO A 1 113 ? 16.264 -18.469 0.025 1.00 41.47 113 PRO A C 1
ATOM 871 O O . PRO A 1 113 ? 16.436 -17.521 -0.749 1.00 41.47 113 PRO A O 1
ATOM 874 N N . PRO A 1 114 ? 15.342 -18.412 1.001 1.00 43.12 114 PRO A N 1
ATOM 875 C CA . PRO A 1 114 ? 14.472 -17.262 1.148 1.00 43.12 114 PRO A CA 1
ATOM 876 C C . PRO A 1 114 ? 15.351 -16.035 1.382 1.00 43.12 114 PRO A C 1
ATOM 878 O O . PRO A 1 114 ? 16.062 -15.976 2.383 1.00 43.12 114 PRO A O 1
ATOM 881 N N . CYS A 1 115 ? 15.275 -15.039 0.495 1.00 36.66 115 CYS A N 1
ATOM 882 C CA . CYS A 1 115 ? 15.748 -13.682 0.770 1.00 36.66 115 CYS A CA 1
ATOM 883 C C . CYS A 1 115 ? 14.824 -13.042 1.814 1.00 36.66 115 CYS A C 1
ATOM 885 O O . CYS A 1 115 ? 14.072 -12.101 1.569 1.00 36.66 115 CYS A O 1
ATOM 887 N N . ARG A 1 116 ? 14.881 -13.628 3.004 1.00 39.12 116 ARG A N 1
ATOM 888 C CA . ARG A 1 116 ? 14.536 -13.087 4.296 1.00 39.12 116 ARG A CA 1
ATOM 889 C C . ARG A 1 116 ? 15.785 -12.328 4.743 1.00 39.12 116 ARG A C 1
ATOM 891 O O . ARG A 1 116 ? 16.828 -12.933 4.932 1.00 39.12 116 ARG A O 1
ATOM 898 N N . PHE A 1 117 ? 15.660 -11.013 4.910 1.00 44.38 117 PHE A N 1
ATOM 899 C CA . PHE A 1 117 ? 16.518 -10.228 5.806 1.00 44.38 117 PHE A CA 1
ATOM 900 C C . PHE A 1 117 ? 18.042 -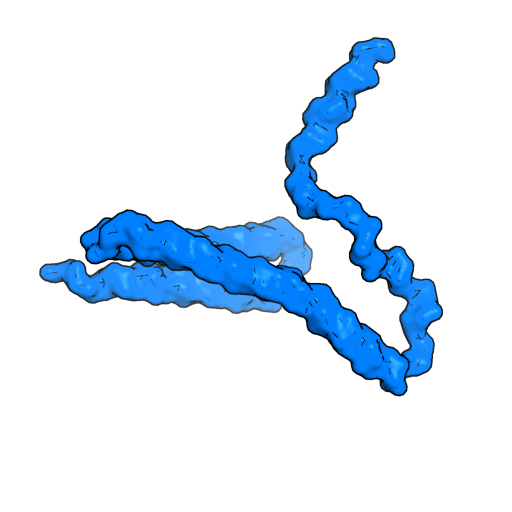10.309 5.551 1.00 44.38 117 PHE A C 1
ATOM 902 O O . PHE A 1 117 ? 18.810 -10.813 6.364 1.00 44.38 117 PHE A O 1
ATOM 909 N N . SER A 1 118 ? 18.519 -9.720 4.452 1.00 38.06 118 SER A N 1
ATOM 910 C CA . SER A 1 118 ? 19.956 -9.469 4.259 1.00 38.06 118 SER A CA 1
ATOM 911 C C . SER A 1 118 ? 20.417 -8.204 5.007 1.00 38.06 118 SER A C 1
ATOM 913 O O . SER A 1 118 ? 20.853 -7.235 4.391 1.00 38.06 118 SER A O 1
ATOM 915 N N . THR A 1 119 ? 20.321 -8.210 6.338 1.00 47.78 119 THR A N 1
ATOM 916 C CA . THR A 1 119 ? 21.058 -7.277 7.223 1.00 47.78 119 THR A CA 1
ATOM 917 C C . THR A 1 119 ? 21.759 -7.972 8.391 1.00 47.78 119 THR A C 1
ATOM 919 O O . THR A 1 119 ? 22.649 -7.376 8.985 1.00 47.78 119 THR A O 1
ATOM 922 N N . THR A 1 120 ? 21.470 -9.241 8.691 1.00 49.31 120 THR A N 1
ATOM 923 C CA . THR A 1 120 ? 22.108 -9.960 9.813 1.00 49.31 120 THR A CA 1
ATOM 924 C C . THR A 1 120 ? 23.338 -10.789 9.425 1.00 49.31 120 THR A C 1
ATOM 926 O O . THR A 1 120 ? 24.101 -11.178 10.302 1.00 49.31 120 THR A O 1
ATOM 929 N N . LEU A 1 121 ? 23.592 -11.018 8.130 1.00 48.12 121 LEU A N 1
ATOM 930 C CA . LEU A 1 121 ? 24.709 -11.856 7.657 1.00 48.12 121 LEU A CA 1
ATOM 931 C C . LEU A 1 121 ? 26.019 -11.097 7.385 1.00 48.12 121 LEU A C 1
ATOM 933 O O . LEU A 1 121 ? 27.023 -11.729 7.109 1.00 48.12 121 LEU A O 1
ATOM 937 N N . LYS A 1 122 ? 26.057 -9.764 7.539 1.00 44.72 122 LYS A N 1
ATOM 938 C CA . LYS A 1 122 ? 27.325 -9.002 7.519 1.00 44.72 122 LYS A CA 1
ATOM 939 C C . LYS A 1 122 ? 28.056 -8.971 8.869 1.00 44.72 122 LYS A C 1
ATOM 941 O O . LYS A 1 122 ? 29.173 -8.474 8.931 1.00 44.72 122 LYS A O 1
ATOM 946 N N . ILE A 1 123 ? 27.439 -9.475 9.942 1.00 53.19 123 ILE A N 1
ATOM 947 C CA . ILE A 1 123 ? 28.024 -9.463 11.296 1.00 53.19 123 ILE A CA 1
ATOM 948 C C . ILE A 1 123 ? 28.734 -10.791 11.609 1.00 53.19 123 ILE A C 1
ATOM 950 O O . ILE A 1 123 ? 29.687 -10.803 12.379 1.00 53.19 123 ILE A O 1
ATOM 954 N N . HIS A 1 124 ? 28.346 -11.898 10.967 1.00 44.16 124 HIS A N 1
ATOM 955 C CA . HIS A 1 124 ? 28.965 -13.202 11.229 1.00 44.16 124 HIS A CA 1
ATOM 956 C C . HIS A 1 124 ? 30.286 -13.432 10.464 1.00 44.16 124 HIS A C 1
ATOM 958 O O . HIS A 1 124 ? 31.104 -14.234 10.902 1.00 44.16 124 HIS A O 1
ATOM 964 N N . ASP A 1 125 ? 30.553 -12.685 9.385 1.00 48.34 125 ASP A N 1
ATOM 965 C CA . ASP A 1 125 ? 31.826 -12.764 8.642 1.00 48.34 125 ASP A CA 1
ATOM 966 C C . ASP A 1 125 ? 32.973 -11.952 9.285 1.00 48.34 125 ASP A C 1
ATOM 968 O O . ASP A 1 125 ? 34.121 -12.055 8.858 1.00 48.34 125 ASP A O 1
ATOM 972 N N . ASN A 1 126 ? 32.708 -11.158 10.333 1.00 41.59 126 ASN A N 1
ATOM 973 C CA . ASN A 1 126 ? 33.731 -10.329 10.993 1.00 41.59 126 ASN A CA 1
ATOM 974 C C . ASN A 1 126 ? 34.453 -11.030 12.167 1.00 41.59 126 ASN A C 1
ATOM 976 O O . ASN A 1 126 ? 35.312 -10.423 12.792 1.00 41.59 126 ASN A O 1
ATOM 980 N N . ILE A 1 127 ? 34.138 -12.296 12.474 1.00 54.53 127 ILE A N 1
ATOM 981 C CA . ILE A 1 127 ? 34.750 -13.032 13.603 1.00 54.53 127 ILE A CA 1
ATOM 982 C C . ILE A 1 127 ? 35.770 -14.094 13.144 1.00 54.53 127 ILE A C 1
ATOM 984 O O . ILE A 1 127 ? 36.603 -14.515 13.938 1.00 54.53 127 ILE A O 1
ATOM 988 N N . GLN A 1 128 ? 35.799 -14.485 11.863 1.00 53.12 128 GLN A N 1
ATOM 989 C CA . GLN A 1 128 ? 36.776 -15.470 11.356 1.00 53.12 128 GLN A CA 1
ATOM 990 C C . GLN A 1 128 ? 38.051 -14.860 10.737 1.00 53.12 128 GLN A C 1
ATOM 992 O O . GLN A 1 128 ? 38.838 -15.588 10.145 1.00 53.12 128 GLN A O 1
ATOM 997 N N . ASN A 1 129 ? 38.278 -13.547 10.872 1.00 42.00 129 ASN A N 1
ATOM 998 C CA . ASN A 1 129 ? 39.483 -12.855 10.372 1.00 42.00 129 ASN A CA 1
ATOM 999 C C . ASN A 1 129 ? 40.412 -12.355 11.503 1.00 42.00 129 ASN A C 1
ATOM 1001 O O . ASN A 1 129 ? 41.130 -11.373 11.344 1.00 42.00 129 ASN A O 1
ATOM 1005 N N . PHE A 1 130 ? 40.377 -13.025 12.658 1.00 50.09 130 PHE A N 1
ATOM 1006 C CA . PHE A 1 130 ? 41.367 -12.900 13.732 1.00 50.09 130 PHE A CA 1
ATOM 1007 C C . PHE A 1 130 ? 41.766 -14.314 14.174 1.00 50.09 130 PHE A C 1
ATOM 1009 O O . PHE A 1 130 ? 41.148 -14.895 15.065 1.00 50.09 130 PHE A O 1
ATOM 1016 N N . GLY A 1 131 ? 42.759 -14.886 13.497 1.00 36.78 131 GLY A N 1
ATOM 1017 C CA . GLY A 1 131 ? 43.305 -16.215 13.772 1.00 36.78 131 GLY A CA 1
ATOM 1018 C C . GLY A 1 131 ? 44.314 -16.620 12.719 1.00 36.78 131 GLY A C 1
ATOM 1019 O O . GLY A 1 131 ? 43.873 -16.819 11.568 1.00 36.78 131 GLY A O 1
#

Organism: NCBI:txid53326

Foldseek 3Di:
DPDPVLVVLLVVLVVVLVVLVVVLVVDDPPPVVNVVSVVVSVVSVVVSVVSVLVVCVVPDPPVVSVVVVVVVVVVVVVVVVCVVVVVVVVVVVVVVPDDDDPPDPPPPPPDDPDPDDPPPVVVVVVPVPPD